Protein AF-A0A836AA41-F1 (afdb_monomer)

Sequence (126 aa):
MNHKRRNASRGKRNVQPDQKNSLDWTQHNYCESFQLNLEAVMDNVERTDALQLSVEEFVEQYETPYKPLVLPNGLSQEGQSAQKWTLECLRRKYRNQKFKRGEDKDGYSMKMKMGCYIEYTESTHK

pLDDT: mean 83.31, std 13.74, range [43.66, 97.75]

InterPro domains:
  IPR050910 JMJD6 family arginine demethylases/lysyl-hydroxylases [PTHR12480] (22-123)

Radius of gyration: 20.16 Å; Cα contacts (8 Å, |Δi|>4): 107; chains: 1; bounding box: 44×34×46 Å

Nearest PDB structures (foldseek):
  6mev-assembly7_G  TM=9.265E-01  e=1.245E-14  Homo sapiens

Solvent-accessible surface area (backbone atoms only — not comparable to full-atom values): 7870 Å² total; per-residue (Å²): 133,63,75,61,62,57,52,51,56,54,51,49,40,45,52,42,60,89,48,80,50,79,58,67,80,50,70,80,43,51,93,80,71,54,84,84,60,68,86,78,58,87,82,84,75,53,74,52,55,43,91,78,49,52,70,66,58,43,39,66,70,24,59,72,69,70,45,83,72,42,55,88,65,52,77,68,69,96,40,73,61,71,76,49,70,37,73,66,49,43,36,70,75,36,30,80,45,67,44,77,80,46,38,32,94,87,65,48,76,38,63,46,32,39,40,56,48,54,56,44,67,73,59,67,85,113

Foldseek 3Di:
DDPLVVLVVVLCCQQCVVQPDPCSVCVVVCLPVPDPDPVVDDDDAAEDALVPADPVNCCVPDVVVVHDYDHPHHPDDPDPCVVCPDLVNCCVPQQQPWDFDHAGPVRHTRIDGSVSVSVCVVPVSD

Mean predicted aligned error: 8.22 Å

Structure (mmCIF, N/CA/C/O backbone):
data_AF-A0A836AA41-F1
#
_entry.id   AF-A0A836AA41-F1
#
loop_
_atom_site.group_PDB
_atom_site.id
_atom_site.type_symbol
_atom_site.label_atom_id
_atom_site.label_alt_id
_atom_site.label_comp_id
_atom_site.label_asym_id
_atom_site.label_entity_id
_atom_site.label_seq_id
_atom_site.pdbx_PDB_ins_code
_atom_site.Cartn_x
_atom_site.Cartn_y
_atom_site.Cartn_z
_atom_site.occupancy
_atom_site.B_iso_or_equiv
_atom_site.auth_seq_id
_atom_site.auth_comp_id
_atom_site.auth_asym_id
_atom_site.auth_atom_id
_atom_site.pdbx_PDB_model_num
ATOM 1 N N . MET A 1 1 ? 23.841 2.316 -19.229 1.00 48.41 1 MET A N 1
ATOM 2 C CA . MET A 1 1 ? 22.783 1.784 -18.327 1.00 48.41 1 MET A CA 1
ATOM 3 C C . MET A 1 1 ? 23.186 1.993 -16.870 1.00 48.41 1 MET A C 1
ATOM 5 O O . MET A 1 1 ? 24.199 1.449 -16.451 1.00 48.41 1 MET A O 1
ATOM 9 N N . ASN A 1 2 ? 22.430 2.791 -16.108 1.00 59.19 2 ASN A N 1
ATOM 10 C CA . ASN A 1 2 ? 22.766 3.150 -14.722 1.00 59.19 2 ASN A CA 1
ATOM 11 C C . ASN A 1 2 ? 22.780 1.907 -13.795 1.00 59.19 2 ASN A C 1
ATOM 13 O O . ASN A 1 2 ? 21.919 1.031 -13.918 1.00 59.19 2 A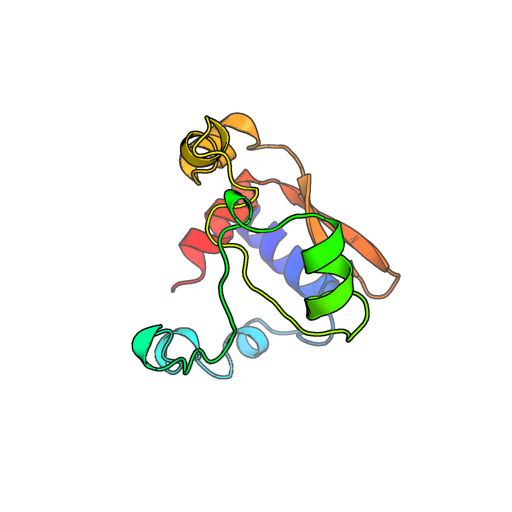SN A O 1
ATOM 17 N N . HIS A 1 3 ? 23.733 1.829 -12.857 1.00 57.22 3 HIS A N 1
ATOM 18 C CA . HIS A 1 3 ? 23.970 0.688 -11.948 1.00 57.22 3 HIS A CA 1
ATOM 19 C C . HIS A 1 3 ? 22.704 0.249 -11.181 1.00 57.22 3 HIS A C 1
ATOM 21 O O . HIS A 1 3 ? 22.533 -0.917 -10.822 1.00 57.22 3 HIS A O 1
ATOM 27 N N . LYS A 1 4 ? 21.774 1.178 -10.952 1.00 58.41 4 LYS A N 1
ATOM 28 C CA . LYS A 1 4 ? 20.534 0.942 -10.205 1.00 58.41 4 LYS A CA 1
ATOM 29 C C . LYS A 1 4 ? 19.480 0.154 -10.990 1.00 58.41 4 LYS A C 1
ATOM 31 O O . LYS A 1 4 ? 18.859 -0.736 -10.415 1.00 58.41 4 LYS A O 1
ATOM 36 N N . ARG A 1 5 ? 19.357 0.379 -12.308 1.00 60.16 5 ARG A N 1
ATOM 37 C CA . ARG A 1 5 ? 18.482 -0.426 -13.187 1.00 60.16 5 ARG A CA 1
ATOM 38 C C . ARG A 1 5 ? 18.936 -1.889 -13.230 1.00 60.16 5 ARG A C 1
ATOM 40 O O . ARG A 1 5 ? 18.110 -2.787 -13.134 1.00 60.16 5 ARG A O 1
ATOM 47 N N . ARG A 1 6 ? 20.255 -2.137 -13.251 1.00 61.47 6 ARG A N 1
ATOM 48 C CA . ARG A 1 6 ? 20.826 -3.501 -13.198 1.00 61.47 6 ARG A CA 1
ATOM 49 C C . ARG A 1 6 ? 20.481 -4.230 -11.892 1.00 61.47 6 ARG A C 1
ATOM 51 O O . ARG A 1 6 ? 20.209 -5.427 -11.925 1.00 61.47 6 ARG A O 1
ATOM 58 N N . ASN A 1 7 ? 20.450 -3.524 -10.758 1.00 62.62 7 ASN A N 1
ATOM 59 C CA . ASN A 1 7 ? 20.044 -4.103 -9.472 1.00 62.62 7 ASN A CA 1
ATOM 60 C C . ASN A 1 7 ? 18.552 -4.463 -9.436 1.00 62.62 7 ASN A C 1
ATOM 62 O O . ASN A 1 7 ? 18.201 -5.502 -8.883 1.00 62.62 7 ASN A O 1
ATOM 66 N N . ALA A 1 8 ? 17.686 -3.650 -10.048 1.00 64.44 8 ALA A N 1
ATOM 67 C CA . ALA A 1 8 ? 16.264 -3.969 -10.167 1.00 64.44 8 ALA A CA 1
ATOM 68 C C . ALA A 1 8 ? 16.036 -5.231 -11.018 1.00 64.44 8 ALA A C 1
ATOM 70 O O . ALA A 1 8 ? 15.350 -6.143 -10.566 1.00 64.44 8 ALA A O 1
ATOM 71 N N . SER A 1 9 ? 16.683 -5.340 -12.186 1.00 66.44 9 SER A N 1
ATOM 72 C CA . SER A 1 9 ? 16.588 -6.529 -13.049 1.00 66.44 9 SER A CA 1
ATOM 73 C C . SER A 1 9 ? 17.120 -7.802 -12.380 1.00 66.44 9 SER A C 1
ATOM 75 O O . SER A 1 9 ? 16.535 -8.870 -12.534 1.00 66.44 9 SER A O 1
ATOM 77 N N . ARG A 1 10 ? 18.213 -7.708 -11.606 1.00 64.12 10 ARG A N 1
ATOM 78 C CA . ARG A 1 10 ? 18.706 -8.831 -10.786 1.00 64.12 10 ARG A CA 1
ATOM 79 C C . ARG A 1 10 ? 17.714 -9.209 -9.686 1.00 64.12 10 ARG A C 1
ATOM 81 O O . ARG A 1 10 ? 17.496 -10.388 -9.462 1.00 64.12 10 ARG A O 1
ATOM 88 N N . GLY A 1 11 ? 17.094 -8.210 -9.056 1.00 64.12 11 GLY A N 1
ATOM 89 C CA . GLY A 1 11 ? 16.019 -8.402 -8.086 1.00 64.12 11 GLY A CA 1
ATOM 90 C C . GLY A 1 11 ? 14.872 -9.242 -8.649 1.00 64.12 11 GLY A C 1
ATOM 91 O O . GLY A 1 11 ? 14.501 -10.243 -8.053 1.00 64.12 11 GLY A O 1
ATOM 92 N N . LYS A 1 12 ? 14.372 -8.862 -9.830 1.00 72.38 12 LYS A N 1
ATOM 93 C CA . LYS A 1 12 ? 13.257 -9.535 -10.512 1.00 72.38 12 LYS A CA 1
ATOM 94 C C . LYS A 1 12 ? 13.520 -11.020 -10.771 1.00 72.38 12 LYS A C 1
ATOM 96 O O . LYS A 1 12 ? 12.701 -11.848 -10.403 1.00 72.38 12 LYS A O 1
ATOM 101 N N . ARG A 1 13 ? 14.685 -11.354 -11.336 1.00 68.88 13 ARG A N 1
ATOM 102 C CA . ARG A 1 13 ? 15.034 -12.741 -11.699 1.00 68.88 13 ARG A CA 1
ATOM 103 C C . ARG A 1 13 ? 15.181 -13.686 -10.513 1.00 68.88 13 ARG A C 1
ATOM 105 O O . ARG A 1 13 ? 15.033 -14.882 -10.688 1.00 68.88 13 ARG A O 1
ATOM 112 N N . ASN A 1 14 ? 15.522 -13.176 -9.339 1.00 66.94 14 ASN A N 1
ATOM 113 C CA . ASN A 1 14 ? 15.678 -14.035 -8.173 1.00 66.94 14 ASN A CA 1
ATOM 114 C C . ASN A 1 14 ? 14.340 -14.218 -7.430 1.00 66.94 14 ASN A C 1
ATOM 116 O O . ASN A 1 14 ? 14.119 -15.300 -6.906 1.00 66.94 14 ASN A O 1
ATOM 120 N N . VAL A 1 15 ? 13.451 -13.207 -7.426 1.00 71.38 15 VAL A N 1
ATOM 121 C CA . VAL A 1 15 ? 12.101 -13.323 -6.830 1.00 71.38 15 VAL A CA 1
ATOM 122 C C . VAL A 1 15 ? 11.184 -14.173 -7.703 1.00 71.38 15 VAL A C 1
ATOM 124 O O . VAL A 1 15 ? 10.463 -15.024 -7.202 1.00 71.38 15 VAL A O 1
ATOM 127 N N . GLN A 1 16 ? 11.210 -13.945 -9.018 1.00 69.25 16 GLN A N 1
ATOM 128 C CA . GLN A 1 16 ? 10.366 -14.658 -9.973 1.00 69.25 16 GLN A CA 1
ATOM 129 C C . GLN A 1 16 ? 11.235 -15.295 -11.067 1.00 69.25 16 GLN A C 1
ATOM 131 O O . GLN A 1 16 ? 11.324 -14.803 -12.190 1.00 69.25 16 GLN A O 1
ATOM 136 N N . PRO A 1 17 ? 11.938 -16.380 -10.720 1.00 65.81 17 PRO A N 1
ATOM 137 C CA . PRO A 1 17 ? 12.938 -17.024 -11.574 1.00 65.81 17 PRO A CA 1
ATOM 138 C C . PRO A 1 17 ? 12.366 -17.704 -12.816 1.00 65.81 17 PRO A C 1
ATOM 140 O O . PRO A 1 17 ? 13.109 -17.958 -13.767 1.00 65.81 17 PRO A O 1
ATOM 143 N N . ASP A 1 18 ? 11.062 -17.972 -12.824 1.00 69.88 18 ASP A N 1
ATOM 144 C CA . ASP A 1 18 ? 10.369 -18.533 -13.981 1.00 69.88 18 ASP A CA 1
ATOM 145 C C . ASP A 1 18 ? 10.071 -17.466 -15.049 1.00 69.88 18 ASP A C 1
ATOM 147 O O . ASP A 1 18 ? 9.908 -17.806 -16.218 1.00 69.88 18 ASP A O 1
ATOM 151 N N . GLN A 1 19 ? 10.112 -16.174 -14.689 1.00 68.50 19 GLN A N 1
ATOM 152 C CA . GLN A 1 19 ? 10.092 -15.056 -15.636 1.00 68.50 19 GLN A CA 1
ATOM 153 C C . GLN A 1 19 ? 11.523 -14.689 -16.041 1.00 68.50 19 GLN A C 1
ATOM 155 O O . GLN A 1 19 ? 12.234 -13.932 -15.367 1.00 68.50 19 GLN A O 1
ATOM 160 N N . LYS A 1 20 ? 11.967 -15.262 -17.159 1.00 65.94 20 LYS A N 1
ATOM 161 C CA . LYS A 1 20 ? 13.365 -15.201 -17.607 1.00 65.94 20 LYS A CA 1
ATOM 162 C C . LYS A 1 20 ? 13.655 -13.938 -18.413 1.00 65.94 20 LYS A C 1
ATOM 164 O O . LYS A 1 20 ? 14.774 -13.418 -18.339 1.00 65.94 20 LYS A O 1
ATOM 169 N N . ASN A 1 21 ? 12.655 -13.421 -19.129 1.00 71.25 21 ASN A N 1
ATOM 170 C CA . ASN A 1 21 ? 12.806 -12.303 -20.053 1.00 71.25 21 ASN A CA 1
ATOM 171 C C . ASN A 1 21 ? 12.049 -11.058 -19.585 1.00 71.25 21 ASN A C 1
ATOM 173 O O . ASN A 1 21 ? 11.044 -11.130 -18.888 1.00 71.25 21 ASN A O 1
ATOM 177 N N . SER A 1 22 ? 12.522 -9.878 -20.003 1.00 71.12 22 SER A N 1
ATOM 178 C CA . SER A 1 22 ? 11.825 -8.615 -19.707 1.00 71.12 22 SER A CA 1
ATOM 179 C C . SER A 1 22 ? 10.418 -8.575 -20.305 1.00 71.12 22 SER A C 1
ATOM 181 O O . SER A 1 22 ? 9.567 -7.880 -19.763 1.00 71.12 22 SER A O 1
ATOM 183 N N . LEU A 1 23 ? 10.193 -9.309 -21.399 1.00 76.19 23 LEU A N 1
ATOM 184 C CA . LEU A 1 23 ? 8.904 -9.394 -22.077 1.00 76.19 23 LEU A CA 1
ATOM 185 C C . LEU A 1 23 ? 7.859 -10.124 -21.224 1.00 76.19 23 LEU A C 1
ATOM 187 O O . LEU A 1 23 ? 6.705 -9.717 -21.222 1.00 76.19 23 LEU A O 1
ATOM 191 N N . ASP A 1 24 ? 8.268 -11.118 -20.429 1.00 81.94 24 ASP A N 1
ATOM 192 C CA . ASP A 1 24 ? 7.371 -11.877 -19.542 1.00 81.94 24 ASP A CA 1
ATOM 193 C C . ASP A 1 24 ? 6.706 -10.962 -18.496 1.00 81.94 24 ASP A C 1
ATOM 195 O O . ASP A 1 24 ? 5.590 -11.212 -18.053 1.00 81.94 24 ASP A O 1
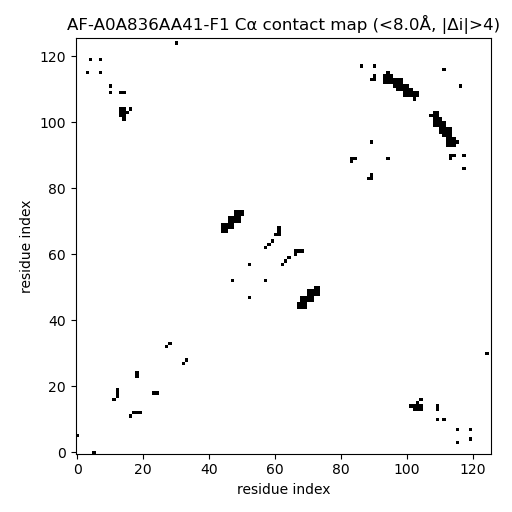ATOM 199 N N . TRP A 1 25 ? 7.378 -9.865 -18.121 1.00 81.12 25 TRP A N 1
ATOM 200 C CA . TRP A 1 25 ? 6.862 -8.875 -17.169 1.00 81.12 25 TRP A CA 1
ATOM 201 C C . TRP A 1 25 ? 5.843 -7.909 -17.780 1.00 81.12 25 TRP A C 1
ATOM 203 O O . TRP A 1 25 ? 5.087 -7.285 -17.040 1.00 81.12 25 TRP A O 1
ATOM 213 N N . THR A 1 26 ? 5.838 -7.748 -19.104 1.00 85.25 26 THR A N 1
ATOM 214 C CA . THR A 1 26 ? 4.981 -6.787 -19.822 1.00 85.25 26 THR A CA 1
ATOM 215 C C . THR A 1 26 ? 4.047 -7.462 -20.825 1.00 85.25 26 THR A C 1
ATOM 217 O O . THR A 1 26 ? 3.321 -6.773 -21.533 1.00 85.25 26 THR A O 1
ATOM 220 N N . GLN A 1 27 ? 4.041 -8.797 -20.881 1.00 88.38 27 GLN A N 1
ATOM 221 C CA . GLN A 1 27 ? 3.351 -9.609 -21.887 1.00 88.38 27 GLN A CA 1
ATOM 222 C C . GLN A 1 27 ? 1.870 -9.248 -22.049 1.00 88.38 27 GLN A C 1
ATOM 224 O O . GLN A 1 27 ? 1.368 -9.189 -23.166 1.00 88.38 27 GLN A O 1
ATOM 229 N N . HIS A 1 28 ? 1.176 -8.998 -20.941 1.00 88.31 28 HIS A N 1
ATOM 230 C CA . HIS A 1 28 ? -0.260 -8.709 -20.942 1.00 88.31 28 HIS A CA 1
ATOM 231 C C . HIS A 1 28 ? -0.600 -7.223 -21.116 1.00 88.31 28 HIS A C 1
ATOM 233 O O . HIS A 1 28 ? -1.772 -6.861 -21.187 1.00 88.31 28 HIS A O 1
ATOM 239 N N . ASN A 1 29 ? 0.417 -6.358 -21.167 1.00 89.56 29 ASN A N 1
ATOM 240 C CA . ASN A 1 29 ? 0.274 -4.913 -21.319 1.00 89.56 29 ASN A CA 1
ATOM 241 C C . ASN A 1 29 ? -0.714 -4.255 -20.329 1.00 89.56 29 ASN A C 1
ATOM 243 O O . ASN A 1 29 ? -1.366 -3.268 -20.658 1.00 89.56 29 ASN A O 1
ATOM 247 N N . TYR A 1 30 ? -0.814 -4.779 -19.100 1.00 92.00 30 TYR A N 1
ATOM 248 C CA . TYR A 1 30 ? -1.742 -4.263 -18.082 1.00 92.00 30 TYR A CA 1
ATOM 249 C C . TYR A 1 30 ? -1.493 -2.801 -17.696 1.00 92.00 30 TYR A C 1
ATOM 251 O O . TYR A 1 30 ? -2.392 -2.167 -17.161 1.00 92.00 30 TYR A O 1
ATOM 259 N N . CYS A 1 31 ? -0.311 -2.249 -17.994 1.00 88.50 31 CYS A N 1
ATOM 260 C CA . CYS A 1 31 ? -0.036 -0.822 -17.813 1.00 88.50 31 CYS A CA 1
ATOM 261 C C . CYS A 1 31 ? -0.987 0.069 -18.631 1.00 88.50 31 CYS A C 1
ATOM 263 O O . CYS A 1 31 ? -1.302 1.169 -18.194 1.00 88.50 31 CYS A O 1
ATOM 265 N N . GLU A 1 32 ? -1.435 -0.413 -19.791 1.00 90.56 32 GLU A N 1
ATOM 266 C CA . GLU A 1 32 ? -2.339 0.305 -20.698 1.00 90.56 32 GLU A CA 1
ATOM 267 C C . GLU A 1 32 ? -3.748 -0.308 -20.694 1.00 90.56 32 GLU A C 1
ATOM 269 O O . GLU A 1 32 ? -4.742 0.394 -20.853 1.00 90.56 32 GLU A O 1
ATOM 274 N N . SER A 1 33 ? -3.849 -1.635 -20.541 1.00 92.88 33 SER A N 1
ATOM 275 C CA . SER A 1 33 ? -5.104 -2.367 -20.748 1.00 92.88 33 SER A CA 1
ATOM 276 C C . SER A 1 33 ? -5.945 -2.566 -19.487 1.00 92.88 33 SER A C 1
ATOM 278 O O . SER A 1 33 ? -7.150 -2.789 -19.602 1.00 92.88 33 SER A O 1
ATOM 280 N N . PHE A 1 34 ? -5.345 -2.511 -18.292 1.00 93.56 34 PHE A N 1
ATOM 281 C CA . PHE A 1 34 ? -6.054 -2.786 -17.044 1.00 93.56 34 PHE A CA 1
ATOM 282 C C . PHE A 1 34 ? -6.525 -1.491 -16.379 1.00 93.56 34 PHE A C 1
ATOM 284 O O . PHE A 1 34 ? -5.725 -0.625 -16.027 1.00 93.56 34 PHE A O 1
ATOM 291 N N . GLN A 1 35 ? -7.834 -1.371 -16.172 1.00 91.69 35 GLN A N 1
ATOM 292 C CA . GLN A 1 35 ? -8.426 -0.206 -15.524 1.00 91.69 35 GLN A CA 1
ATOM 293 C C . GLN A 1 35 ? -8.292 -0.326 -14.001 1.00 91.69 35 GLN A C 1
ATOM 295 O O . GLN A 1 35 ? -8.724 -1.304 -13.400 1.00 91.69 35 GLN A O 1
ATOM 300 N N . LEU A 1 36 ? -7.684 0.684 -13.376 1.00 92.19 36 LEU A N 1
ATOM 301 C CA . LEU A 1 36 ? -7.504 0.784 -11.920 1.00 92.19 36 LEU A CA 1
ATOM 302 C C . LEU A 1 36 ? -8.528 1.734 -11.274 1.00 92.19 36 LEU A C 1
ATOM 304 O O . LEU A 1 36 ? -8.271 2.309 -10.216 1.00 92.19 3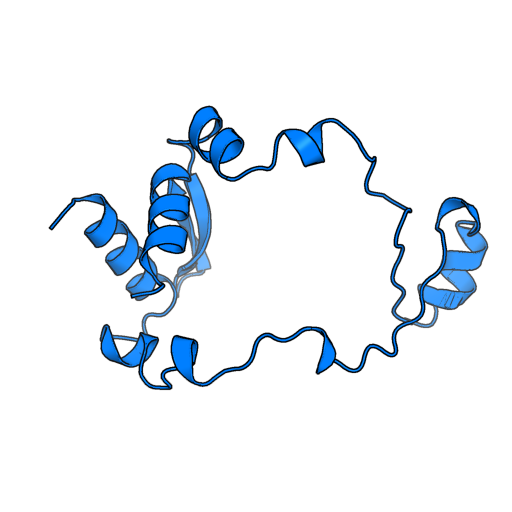6 LEU A O 1
ATOM 308 N N . ASN A 1 37 ? -9.669 1.958 -11.928 1.00 92.75 37 ASN A N 1
ATOM 309 C CA . ASN A 1 37 ? -10.707 2.852 -11.433 1.00 92.75 37 ASN A CA 1
ATOM 310 C C . ASN A 1 37 ? -11.388 2.260 -10.193 1.00 92.75 37 ASN A C 1
ATOM 312 O O . ASN A 1 37 ? -12.032 1.216 -10.247 1.00 92.75 37 ASN A O 1
ATOM 316 N N . LEU A 1 38 ? -11.286 2.974 -9.073 1.00 91.38 38 LEU A N 1
ATOM 317 C CA . LEU A 1 38 ? -11.882 2.553 -7.802 1.00 91.38 38 LEU A CA 1
ATOM 318 C C . LEU A 1 38 ? -13.411 2.449 -7.875 1.00 91.38 38 LEU A C 1
ATOM 320 O O . LEU A 1 38 ? -13.994 1.621 -7.190 1.00 91.38 38 LEU A O 1
ATOM 324 N N . GLU A 1 39 ? -14.053 3.236 -8.739 1.00 93.06 39 GLU A N 1
ATOM 325 C CA . GLU A 1 39 ? -15.510 3.227 -8.929 1.00 93.06 39 GLU A CA 1
ATOM 326 C C . GLU A 1 39 ? -16.047 1.901 -9.484 1.00 93.06 39 GLU A C 1
ATOM 328 O O . GLU A 1 39 ? -17.203 1.564 -9.250 1.00 93.06 39 GLU A O 1
ATOM 333 N N . ALA A 1 40 ? -15.222 1.132 -10.204 1.00 92.75 40 ALA A N 1
ATOM 334 C CA . ALA A 1 40 ? -15.619 -0.189 -10.690 1.00 92.75 40 ALA A CA 1
ATOM 335 C C . ALA A 1 40 ? -15.567 -1.269 -9.596 1.00 92.75 40 ALA A C 1
ATOM 337 O O . ALA A 1 40 ? -16.030 -2.390 -9.817 1.00 92.75 40 ALA A O 1
ATOM 338 N N . VAL A 1 41 ? -15.000 -0.965 -8.423 1.00 94.88 41 VAL A N 1
ATOM 339 C CA . VAL A 1 41 ? -14.905 -1.910 -7.311 1.00 94.88 41 VAL A CA 1
ATOM 340 C C . VAL A 1 41 ? -16.209 -1.887 -6.521 1.00 94.88 41 VAL A C 1
ATOM 342 O O . VAL A 1 41 ? -16.547 -0.899 -5.873 1.00 94.88 41 VAL A O 1
ATOM 345 N N . MET A 1 42 ? -16.933 -3.006 -6.542 1.00 94.56 42 MET A N 1
ATOM 346 C CA . MET A 1 42 ? -18.101 -3.203 -5.685 1.00 94.56 42 MET A CA 1
ATOM 347 C C . MET A 1 42 ? -17.648 -3.538 -4.266 1.00 94.56 42 MET A C 1
ATOM 349 O O . MET A 1 42 ? -17.344 -4.689 -3.954 1.00 94.56 42 MET A O 1
ATOM 353 N N . ASP A 1 43 ? -17.598 -2.523 -3.412 1.00 94.75 43 ASP A N 1
ATOM 354 C CA . ASP A 1 43 ? -17.337 -2.702 -1.991 1.00 94.75 43 ASP A CA 1
ATOM 355 C C . ASP A 1 43 ? -18.628 -3.075 -1.249 1.00 94.75 43 ASP A C 1
ATOM 357 O O . ASP A 1 43 ? -19.619 -2.346 -1.289 1.00 94.75 43 ASP A O 1
ATOM 361 N N . ASN A 1 44 ? -18.619 -4.230 -0.587 1.00 95.50 44 ASN A N 1
ATOM 362 C CA . ASN A 1 44 ? -19.741 -4.762 0.183 1.00 95.50 44 ASN A CA 1
ATOM 363 C C . ASN A 1 44 ? -19.356 -5.114 1.630 1.00 95.50 44 ASN A C 1
ATOM 365 O O . ASN A 1 44 ? -20.097 -5.834 2.302 1.00 95.50 44 ASN A O 1
ATOM 369 N N . VAL A 1 45 ? -18.193 -4.651 2.099 1.00 96.19 45 VAL A N 1
ATOM 370 C CA . VAL A 1 45 ? -17.676 -4.985 3.430 1.00 96.19 45 VAL A CA 1
ATOM 371 C C . VAL A 1 45 ? -18.175 -3.969 4.454 1.00 96.19 45 VAL A C 1
ATOM 373 O O . VAL A 1 45 ? -18.194 -2.758 4.216 1.00 96.19 45 VAL A O 1
ATOM 376 N N . GLU A 1 46 ? -18.566 -4.471 5.621 1.00 94.88 46 GLU A N 1
ATOM 377 C CA . GLU A 1 46 ? -19.037 -3.651 6.732 1.00 94.88 46 GLU A CA 1
ATOM 378 C C . GLU A 1 46 ? -17.937 -2.724 7.273 1.00 94.88 46 GLU A C 1
ATOM 380 O O . GLU A 1 46 ? -16.744 -3.051 7.243 1.00 94.88 46 GLU A O 1
ATOM 385 N N . ARG A 1 47 ? -18.349 -1.550 7.766 1.00 94.62 47 ARG A N 1
ATOM 386 C CA . ARG A 1 47 ? -17.480 -0.526 8.354 1.00 94.62 47 ARG A CA 1
ATOM 387 C C . ARG A 1 47 ? -18.082 0.004 9.642 1.00 94.62 47 ARG A C 1
ATOM 389 O O . ARG A 1 47 ? -19.185 0.541 9.611 1.00 94.62 47 ARG A O 1
ATOM 396 N N . THR A 1 48 ? -17.307 -0.051 10.717 1.00 90.94 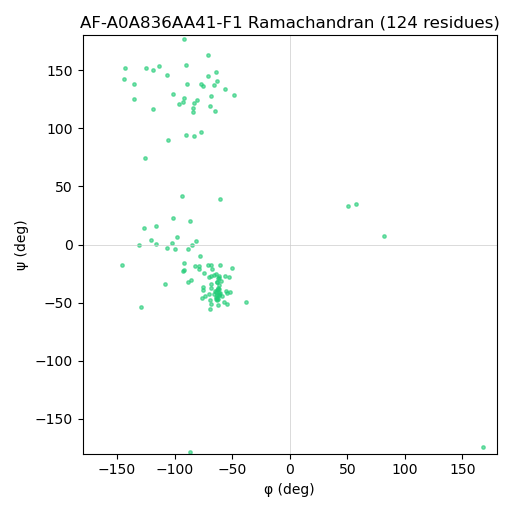48 THR A N 1
ATOM 397 C CA . THR A 1 48 ? -17.723 0.433 12.040 1.00 90.94 48 THR A CA 1
ATOM 398 C C . THR A 1 48 ? -16.593 1.237 12.663 1.00 90.94 48 THR A C 1
ATOM 400 O O . THR A 1 48 ? -15.423 0.869 12.539 1.00 90.94 48 THR A O 1
ATOM 403 N N . ASP A 1 49 ? -16.915 2.362 13.303 1.00 88.38 49 ASP A N 1
ATOM 404 C CA . ASP A 1 49 ? -15.911 3.153 14.012 1.00 88.38 49 ASP A CA 1
ATOM 405 C C . ASP A 1 49 ? -15.415 2.379 15.240 1.00 88.38 49 ASP A C 1
ATOM 407 O O . ASP A 1 49 ? -16.212 1.941 16.069 1.00 88.38 49 ASP A O 1
ATOM 411 N N . ALA A 1 50 ? -14.098 2.226 15.382 1.00 87.69 50 ALA A N 1
ATOM 412 C CA . ALA A 1 50 ? -13.540 1.512 16.526 1.00 87.69 50 ALA A CA 1
ATOM 413 C C . ALA A 1 50 ? -13.762 2.255 17.851 1.00 87.69 50 ALA A C 1
ATOM 415 O O . ALA A 1 50 ? -13.726 1.628 18.900 1.00 87.69 50 ALA A O 1
ATOM 416 N N . LEU A 1 51 ? -14.016 3.571 17.828 1.00 86.81 51 LEU A N 1
ATOM 417 C CA . LEU A 1 51 ? -14.368 4.326 19.038 1.00 86.81 51 LEU A CA 1
ATOM 418 C C . LEU A 1 51 ? -15.769 3.984 19.564 1.00 86.81 51 LEU A C 1
ATOM 420 O O . LEU A 1 51 ? -16.080 4.293 20.712 1.00 86.81 51 LEU A O 1
ATOM 424 N N . GLN A 1 52 ? -16.612 3.381 18.725 1.00 88.06 52 GLN A N 1
ATOM 425 C CA . GLN A 1 52 ? -17.978 2.976 19.059 1.00 88.06 52 GLN A CA 1
ATOM 426 C C . GLN A 1 52 ? -18.099 1.474 19.328 1.00 88.06 52 GLN A C 1
ATOM 428 O O . GLN A 1 52 ? -19.203 1.001 19.573 1.00 88.06 52 GLN A O 1
ATOM 433 N N . LEU A 1 53 ? -16.990 0.733 19.265 1.00 90.56 53 LEU A N 1
ATOM 434 C CA . LEU A 1 53 ? -16.973 -0.717 19.385 1.00 90.56 53 LEU A CA 1
ATOM 435 C C . LEU A 1 53 ? -16.129 -1.122 20.593 1.00 90.56 53 LEU A C 1
ATOM 437 O O . LEU A 1 53 ? -14.923 -0.867 20.630 1.00 90.56 53 LEU A O 1
ATOM 441 N N . SER A 1 54 ? -16.754 -1.755 21.584 1.00 93.50 54 SER A N 1
ATOM 442 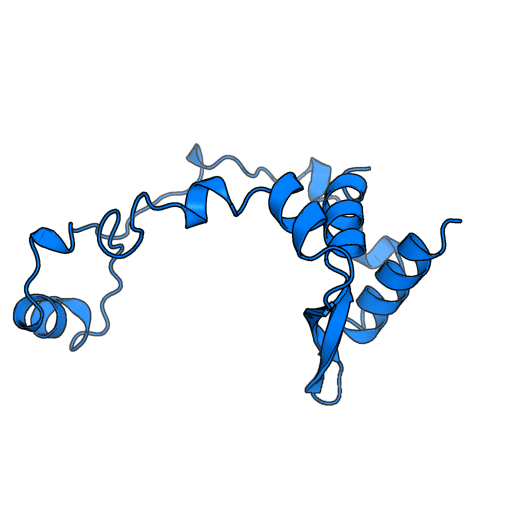C CA . SER A 1 54 ? -16.010 -2.376 22.681 1.00 93.50 54 SER A CA 1
ATOM 443 C C . SER A 1 54 ? -15.260 -3.624 22.205 1.00 93.50 54 SER A C 1
ATOM 445 O O . SER A 1 54 ? -15.541 -4.193 21.147 1.00 93.50 54 SER A O 1
ATOM 447 N N . VAL A 1 55 ? -14.284 -4.064 22.999 1.00 94.62 55 VAL A N 1
ATOM 448 C CA . VAL A 1 55 ? -13.517 -5.279 22.694 1.00 94.62 55 VAL A CA 1
ATOM 449 C C . VAL A 1 55 ? -14.435 -6.500 22.718 1.00 94.62 55 VAL A C 1
ATOM 451 O O . VAL A 1 55 ? -14.345 -7.348 21.838 1.00 94.62 55 VAL A O 1
ATOM 454 N N . GLU A 1 56 ? -15.348 -6.567 23.682 1.00 97.38 56 GLU A N 1
ATOM 455 C CA . GLU A 1 56 ? -16.307 -7.658 23.834 1.00 97.38 56 GLU A CA 1
ATOM 456 C C . GLU A 1 56 ? -17.256 -7.737 22.629 1.00 97.38 56 GLU A C 1
ATOM 458 O O . GLU A 1 56 ? -17.392 -8.801 22.025 1.00 97.38 56 GLU A O 1
ATOM 463 N N . GLU A 1 57 ? -17.830 -6.604 22.205 1.00 95.75 57 GLU A N 1
ATOM 464 C CA . GLU A 1 57 ? -18.675 -6.544 21.004 1.00 95.75 57 GLU A CA 1
ATOM 465 C C . GLU A 1 57 ? -17.898 -6.934 19.742 1.00 95.75 57 GLU A C 1
ATOM 467 O O . GLU A 1 57 ? -18.433 -7.632 18.878 1.00 95.75 57 GLU A O 1
ATOM 472 N N . PHE A 1 58 ? -16.629 -6.524 19.633 1.00 95.81 58 PHE A N 1
ATOM 473 C CA . PHE A 1 58 ? -15.777 -6.921 18.515 1.00 95.81 58 PHE A CA 1
ATOM 474 C C . PHE A 1 58 ? -15.565 -8.442 18.469 1.00 95.81 58 PHE A C 1
ATOM 476 O O . PHE A 1 58 ? -15.709 -9.064 17.408 1.00 95.81 58 PHE A O 1
ATOM 483 N N . VAL A 1 59 ? -15.251 -9.047 19.618 1.00 97.19 59 VAL A N 1
ATOM 484 C CA . VAL A 1 59 ? -15.003 -10.488 19.732 1.00 97.19 59 VAL A CA 1
ATOM 485 C C . VAL A 1 59 ? -16.257 -11.284 19.384 1.00 97.19 59 VAL A C 1
ATOM 487 O O . VAL A 1 59 ? -16.178 -12.248 18.621 1.00 97.19 59 VAL A O 1
ATOM 490 N N . GLU A 1 60 ? -17.414 -10.892 19.915 1.00 97.62 60 GLU A N 1
ATOM 491 C CA . GLU A 1 60 ? -18.673 -11.609 19.700 1.00 97.62 60 GLU A CA 1
ATOM 492 C C . GLU A 1 60 ? -19.188 -11.479 18.261 1.00 97.62 60 GLU A C 1
ATOM 494 O O . GLU A 1 60 ? -19.640 -12.466 17.677 1.00 97.62 60 GLU A O 1
ATOM 499 N N . GLN A 1 61 ? -19.115 -10.282 17.669 1.00 96.25 61 GLN A N 1
ATOM 500 C CA . GLN A 1 61 ? -19.750 -10.002 16.376 1.00 96.25 61 GLN A CA 1
ATOM 501 C C . GLN A 1 61 ? -18.838 -10.226 15.164 1.00 96.25 61 GLN A C 1
ATOM 503 O O . GLN A 1 61 ? -19.351 -10.430 14.058 1.00 96.25 61 GLN A O 1
ATOM 508 N N . TYR A 1 62 ? -17.510 -10.203 15.341 1.00 96.56 62 TYR A N 1
ATOM 509 C CA . TYR A 1 62 ? -16.558 -10.265 14.225 1.00 96.56 62 TYR A CA 1
ATOM 510 C C . TYR A 1 62 ? -15.478 -11.335 14.394 1.00 96.56 62 TYR A C 1
ATOM 512 O O . TYR A 1 62 ? -15.341 -12.183 13.513 1.00 96.56 62 TYR A O 1
ATOM 520 N N . GLU A 1 63 ? -14.742 -11.354 15.511 1.00 97.06 63 GLU A N 1
ATOM 521 C CA . GLU A 1 63 ? -13.610 -12.283 15.683 1.00 97.06 63 GLU A CA 1
ATOM 522 C C . GLU A 1 63 ? -14.059 -13.747 15.815 1.00 97.06 63 GLU A C 1
ATOM 524 O O . GLU A 1 63 ? -13.652 -14.592 15.018 1.00 97.06 63 GLU A O 1
ATOM 529 N N . THR A 1 64 ? -14.945 -14.042 16.770 1.00 97.75 64 THR A N 1
ATOM 530 C CA . THR A 1 64 ? -15.492 -15.389 17.017 1.00 97.75 64 THR A CA 1
ATOM 531 C C . THR A 1 64 ? -16.212 -15.977 15.797 1.00 97.75 64 THR A C 1
ATOM 533 O O . THR A 1 64 ? -15.980 -17.147 15.482 1.00 97.75 64 THR A O 1
ATOM 536 N N . PRO A 1 65 ? -17.063 -15.221 15.072 1.00 97.56 65 PRO A N 1
ATOM 537 C CA . PRO A 1 65 ? -17.704 -15.727 13.862 1.00 97.56 65 PRO A CA 1
ATOM 538 C C . PRO A 1 65 ? -16.820 -15.658 12.606 1.00 97.56 65 PRO A C 1
ATOM 540 O O . PRO A 1 65 ? -17.301 -16.008 11.529 1.00 97.56 65 PRO A O 1
ATOM 543 N N . TYR A 1 66 ? -15.556 -15.222 12.702 1.00 97.31 66 TYR A N 1
ATOM 544 C CA . TYR A 1 66 ? -14.636 -15.060 11.565 1.00 97.31 66 TYR A CA 1
ATOM 545 C C . TYR A 1 66 ? -15.162 -14.117 10.467 1.00 97.31 66 TYR A C 1
ATOM 547 O O . TYR A 1 66 ? -14.930 -14.325 9.272 1.00 97.31 66 TYR A O 1
ATOM 555 N N . LYS A 1 67 ? -15.885 -13.067 10.862 1.00 96.94 67 LYS A N 1
ATOM 556 C CA . LYS A 1 67 ? -16.490 -12.098 9.947 1.00 96.94 67 LYS A CA 1
ATOM 557 C C . LYS A 1 67 ? -15.538 -10.913 9.710 1.00 96.94 67 LYS A C 1
ATOM 559 O O . LYS A 1 67 ? -15.122 -10.269 10.672 1.00 96.94 67 LYS A O 1
ATOM 564 N N . PRO A 1 68 ? -15.205 -10.577 8.449 1.00 96.19 68 PRO A N 1
ATOM 565 C CA . PRO A 1 68 ? -14.343 -9.439 8.147 1.00 96.19 68 PRO A CA 1
ATOM 566 C C . PRO A 1 68 ? -15.049 -8.099 8.413 1.00 96.19 68 PRO A C 1
ATOM 568 O O . PRO A 1 68 ? -16.242 -7.951 8.153 1.00 96.19 68 PRO A O 1
ATOM 571 N N . LEU A 1 69 ? -14.278 -7.114 8.875 1.00 94.50 69 LEU A N 1
ATOM 572 C CA . LEU A 1 69 ? -14.720 -5.752 9.187 1.00 94.50 69 LEU A CA 1
ATOM 573 C C . LEU A 1 69 ? -13.615 -4.754 8.825 1.00 94.50 69 LEU A C 1
ATOM 575 O O . LEU A 1 69 ? -12.433 -5.026 9.044 1.00 94.50 69 LEU A O 1
ATOM 579 N N . VAL A 1 70 ? -13.991 -3.580 8.315 1.00 93.44 70 VAL A N 1
ATOM 580 C CA . VAL A 1 70 ? -13.075 -2.446 8.133 1.00 93.44 70 VAL A CA 1
ATOM 581 C C . VAL A 1 70 ? -13.284 -1.425 9.255 1.00 93.44 70 VAL A C 1
ATOM 583 O O . VAL A 1 70 ? -14.402 -0.981 9.498 1.00 93.44 70 VAL A O 1
ATOM 586 N N . LEU A 1 71 ? -12.196 -1.007 9.907 1.00 91.50 71 LEU A N 1
ATOM 587 C CA . LEU A 1 71 ? -12.199 0.014 10.962 1.00 91.50 71 LEU A CA 1
ATOM 588 C C . LEU A 1 71 ? -11.615 1.335 10.416 1.00 91.50 71 LEU A C 1
ATOM 590 O O . LEU A 1 71 ? -10.398 1.526 10.485 1.00 91.50 71 LEU A O 1
ATOM 594 N N . PRO A 1 72 ? -12.431 2.247 9.848 1.00 81.81 72 PRO A N 1
ATOM 595 C CA . PRO A 1 72 ? -11.945 3.414 9.103 1.00 81.81 72 PRO A CA 1
ATOM 596 C C . PRO A 1 72 ? -11.128 4.405 9.948 1.00 81.81 72 PRO A C 1
ATOM 598 O O . PRO A 1 72 ? -10.176 4.987 9.436 1.00 81.81 72 PRO A O 1
ATOM 601 N N . ASN A 1 73 ? -11.446 4.548 11.239 1.00 72.56 73 ASN A N 1
ATOM 602 C CA . ASN A 1 73 ? -10.829 5.538 12.136 1.00 72.56 73 ASN A CA 1
ATOM 603 C C . ASN A 1 73 ? -10.029 4.905 13.291 1.00 72.56 73 ASN A C 1
ATOM 605 O O . ASN A 1 73 ? -9.494 5.606 14.145 1.00 72.56 73 ASN A O 1
ATOM 609 N N . GLY A 1 74 ? -9.967 3.572 13.355 1.00 57.47 74 GLY A N 1
ATOM 610 C CA . GLY A 1 74 ? -9.719 2.883 14.622 1.00 57.47 74 GLY A CA 1
ATOM 611 C C . GLY A 1 74 ? -8.271 2.770 15.090 1.00 57.47 74 GLY A C 1
ATOM 612 O O . GLY A 1 74 ? -8.034 2.497 16.261 1.00 57.47 74 GLY A O 1
ATOM 613 N N . LEU A 1 75 ? -7.291 2.941 14.199 1.00 55.78 75 LEU A N 1
ATOM 614 C CA . LEU A 1 75 ? -5.876 2.655 14.508 1.00 55.78 75 LEU A CA 1
ATOM 615 C C . LEU A 1 75 ? -4.879 3.588 13.814 1.00 55.78 75 LEU A C 1
ATOM 617 O O . LEU A 1 75 ? -3.717 3.686 14.216 1.00 55.78 75 LEU A O 1
ATOM 621 N N . SER A 1 76 ? -5.307 4.287 12.767 1.00 56.62 76 SER A N 1
ATOM 622 C CA . SER A 1 76 ? -4.511 5.341 12.163 1.00 56.62 76 SER A CA 1
ATOM 623 C C . SER A 1 76 ? -4.729 6.604 12.976 1.00 56.62 76 SER A C 1
ATOM 625 O O . SER A 1 76 ? -5.652 7.363 12.711 1.00 56.62 76 SER A O 1
ATOM 627 N N . GLN A 1 77 ? -3.857 6.856 13.957 1.00 53.47 77 GLN A N 1
ATOM 628 C CA . GLN A 1 77 ? -3.661 8.238 14.377 1.00 53.47 77 GLN A CA 1
ATOM 629 C C . GLN A 1 77 ? -3.452 9.051 13.095 1.00 53.47 77 GLN A C 1
ATOM 631 O O . GLN A 1 77 ? -2.566 8.715 12.300 1.00 53.47 77 GLN A O 1
ATOM 636 N N . GLU A 1 78 ? -4.201 10.138 12.925 1.00 52.84 78 GLU A N 1
ATOM 637 C CA . GLU A 1 78 ? -3.883 11.271 12.043 1.00 52.84 78 GLU A CA 1
ATOM 638 C C . GLU A 1 78 ? -2.553 11.943 12.471 1.00 52.84 78 GLU A C 1
ATOM 640 O O . GLU A 1 78 ? -2.397 13.157 12.539 1.00 52.84 78 GLU A O 1
ATOM 645 N N . GLY A 1 79 ? -1.573 11.137 12.868 1.00 61.78 79 GLY A N 1
ATOM 646 C CA . GLY A 1 79 ? -0.331 11.528 13.476 1.00 61.78 79 GLY A CA 1
ATOM 647 C C . GLY A 1 79 ? 0.761 11.740 12.442 1.00 61.78 79 GLY A C 1
ATOM 648 O O . GLY A 1 79 ? 0.639 11.473 11.244 1.00 61.78 79 GLY A O 1
ATOM 649 N N . GLN A 1 80 ? 1.906 12.164 12.967 1.00 57.25 80 GLN A N 1
ATOM 650 C CA . GLN A 1 80 ? 3.125 12.513 12.236 1.00 57.25 80 GLN A CA 1
ATOM 651 C C . GLN A 1 80 ? 3.598 11.452 11.221 1.00 57.25 80 GLN A C 1
ATOM 653 O O . GLN A 1 80 ? 4.391 11.773 10.337 1.00 57.25 80 GLN A O 1
ATOM 658 N N . SER A 1 81 ? 3.162 10.194 11.345 1.00 65.88 81 SER A N 1
ATOM 659 C CA . SER A 1 81 ? 3.475 9.107 10.412 1.00 65.88 81 SER A CA 1
ATOM 660 C C . SER A 1 81 ? 2.905 9.355 9.017 1.00 65.88 81 SER A C 1
ATOM 662 O O . SER A 1 81 ? 3.659 9.233 8.055 1.00 65.88 81 SER A O 1
ATOM 664 N N . ALA A 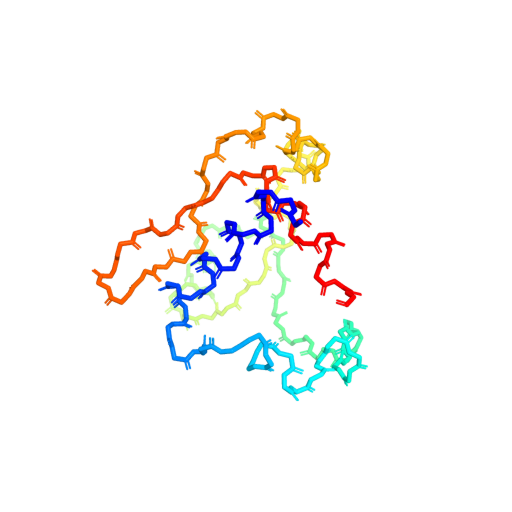1 82 ? 1.646 9.796 8.895 1.00 68.38 82 ALA A N 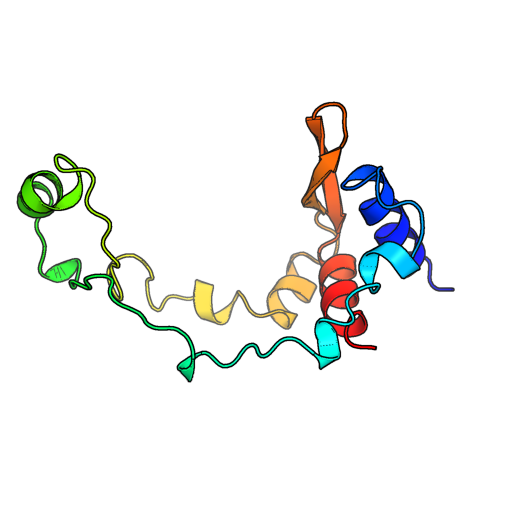1
ATOM 665 C CA . ALA A 1 82 ? 1.035 10.090 7.594 1.00 68.38 82 ALA A CA 1
ATOM 666 C C . ALA A 1 82 ? 1.811 11.192 6.848 1.00 68.38 82 ALA A C 1
ATOM 668 O O . ALA A 1 82 ? 2.137 11.050 5.673 1.00 68.38 82 ALA A O 1
ATOM 669 N N . GLN A 1 83 ? 2.234 12.238 7.567 1.00 75.62 83 GLN A N 1
ATOM 670 C CA . GLN A 1 83 ? 3.042 13.331 7.006 1.00 75.62 83 GLN A CA 1
ATOM 671 C C . GLN A 1 83 ? 4.485 12.911 6.661 1.00 75.62 83 GLN A C 1
ATOM 673 O O . GLN A 1 83 ? 5.117 13.485 5.773 1.00 75.62 83 GLN A O 1
ATOM 678 N N . LYS A 1 84 ? 5.043 11.913 7.362 1.00 85.19 84 LYS A N 1
ATOM 679 C CA . LYS A 1 84 ? 6.426 11.436 7.163 1.00 85.19 84 LYS A CA 1
ATOM 680 C C . LYS A 1 84 ? 6.531 10.282 6.165 1.00 85.19 84 LYS A C 1
ATOM 682 O O . LYS A 1 84 ? 7.639 9.994 5.710 1.00 85.19 84 LYS A O 1
ATOM 687 N N . TRP A 1 85 ? 5.433 9.611 5.830 1.00 89.75 85 TRP A N 1
ATOM 688 C CA . TRP A 1 85 ? 5.402 8.467 4.912 1.00 89.75 85 TRP A CA 1
ATOM 689 C C . TRP A 1 85 ? 5.093 8.890 3.470 1.00 89.75 85 TRP A C 1
ATOM 691 O O . TRP A 1 85 ? 4.371 8.217 2.744 1.00 89.75 85 TRP A O 1
ATOM 701 N N . THR A 1 86 ? 5.694 9.993 3.024 1.00 90.25 86 THR A N 1
ATOM 702 C CA . THR A 1 86 ? 5.716 10.385 1.609 1.00 90.25 86 THR A CA 1
ATOM 703 C C . THR A 1 86 ? 6.940 9.792 0.905 1.00 90.25 86 THR A C 1
ATOM 705 O O . THR A 1 86 ? 7.972 9.543 1.541 1.00 90.25 86 THR A O 1
ATOM 708 N N . LEU A 1 87 ? 6.872 9.590 -0.419 1.00 90.75 87 LEU A N 1
ATOM 709 C CA . LEU A 1 87 ? 8.008 9.077 -1.202 1.00 90.75 87 LEU A CA 1
ATOM 710 C C . LEU A 1 87 ? 9.267 9.935 -1.011 1.00 90.75 87 LEU A C 1
ATOM 712 O O . LEU A 1 87 ? 10.359 9.397 -0.838 1.00 90.75 87 LEU A O 1
ATOM 716 N N . GLU A 1 88 ? 9.123 11.259 -0.962 1.00 91.44 88 GLU A N 1
ATOM 717 C CA . GLU A 1 88 ? 10.233 12.184 -0.721 1.00 91.44 88 GLU A CA 1
ATOM 718 C C . GLU A 1 88 ? 10.873 11.968 0.661 1.00 91.44 88 GLU A C 1
ATOM 720 O O . GLU A 1 88 ? 12.088 11.758 0.769 1.00 91.44 88 GLU A O 1
ATOM 725 N N . CYS A 1 89 ? 10.058 11.953 1.722 1.00 94.00 89 CYS A N 1
ATOM 726 C CA . CYS A 1 89 ? 10.527 11.761 3.092 1.00 94.00 89 CYS A CA 1
ATOM 727 C C . CYS A 1 89 ? 11.203 10.396 3.273 1.00 94.00 89 CYS A C 1
ATOM 729 O O . CYS A 1 89 ? 12.288 10.313 3.862 1.00 94.00 89 CYS A O 1
ATOM 731 N N . LEU A 1 90 ? 10.613 9.335 2.714 1.00 93.75 90 LEU A N 1
ATOM 732 C CA . LEU A 1 90 ? 11.164 7.981 2.748 1.00 93.75 90 LEU A CA 1
ATOM 733 C C . LEU A 1 90 ? 12.470 7.878 1.951 1.00 93.75 90 LEU A C 1
ATOM 735 O O . LEU A 1 90 ? 13.443 7.289 2.435 1.00 93.75 90 LEU A O 1
ATOM 739 N N . ARG A 1 91 ? 12.538 8.502 0.766 1.00 93.00 91 ARG A N 1
ATOM 740 C CA . ARG A 1 91 ? 13.756 8.563 -0.054 1.00 93.00 91 ARG A CA 1
ATOM 741 C C . ARG A 1 91 ? 14.877 9.284 0.675 1.00 93.00 91 ARG A C 1
ATOM 743 O O . ARG A 1 91 ? 16.007 8.806 0.629 1.00 93.00 91 ARG A O 1
ATOM 750 N N . ARG A 1 92 ? 14.584 10.404 1.343 1.00 94.44 92 ARG A N 1
ATOM 751 C CA . ARG A 1 92 ? 15.566 11.203 2.088 1.00 94.44 92 ARG A CA 1
ATOM 752 C C . ARG A 1 92 ? 16.073 10.459 3.322 1.00 94.44 92 ARG A C 1
ATOM 754 O O . ARG A 1 92 ? 17.281 10.313 3.487 1.00 94.44 92 ARG A O 1
ATOM 761 N N . LYS A 1 93 ? 15.161 9.946 4.154 1.00 95.75 93 LYS A N 1
ATOM 762 C CA . LYS A 1 93 ? 15.495 9.328 5.446 1.00 95.75 93 LYS A CA 1
ATOM 763 C C . LYS A 1 93 ? 16.106 7.932 5.308 1.00 95.75 93 LYS A C 1
ATOM 765 O O . LYS A 1 93 ? 17.041 7.598 6.028 1.00 95.75 93 LYS A O 1
ATOM 770 N N . TYR A 1 94 ? 15.611 7.122 4.372 1.00 96.06 94 TYR A N 1
ATOM 771 C CA . TYR A 1 94 ? 15.962 5.701 4.274 1.00 96.06 94 TYR A CA 1
ATOM 772 C C . TYR A 1 94 ? 16.697 5.332 2.982 1.00 96.06 94 TYR A C 1
ATOM 774 O O . TYR A 1 94 ? 16.824 4.149 2.672 1.00 96.06 94 TYR A O 1
ATOM 782 N N . ARG A 1 95 ? 17.237 6.312 2.239 1.00 93.12 95 ARG A N 1
ATOM 783 C CA . ARG A 1 95 ? 17.849 6.144 0.902 1.00 93.12 95 ARG A CA 1
ATOM 784 C C . ARG A 1 95 ? 18.664 4.861 0.722 1.00 93.12 95 ARG A C 1
ATOM 786 O O . ARG A 1 95 ? 18.510 4.166 -0.282 1.00 93.12 95 ARG A O 1
ATOM 793 N N . ASN A 1 96 ? 19.561 4.582 1.668 1.00 93.75 96 ASN A N 1
ATOM 794 C CA . ASN A 1 96 ? 20.516 3.475 1.611 1.00 93.75 96 ASN A CA 1
ATOM 795 C C . ASN A 1 96 ? 20.103 2.241 2.426 1.00 93.75 96 ASN A C 1
ATOM 797 O O . ASN A 1 96 ? 20.801 1.228 2.350 1.00 93.75 96 ASN A O 1
ATOM 801 N N . GLN A 1 97 ? 18.988 2.306 3.155 1.00 96.69 97 GLN A N 1
ATOM 802 C CA . GLN A 1 97 ? 18.475 1.196 3.953 1.00 96.69 97 GLN A CA 1
ATOM 803 C C . GLN A 1 97 ? 17.783 0.169 3.065 1.00 96.69 97 GLN A C 1
ATOM 805 O O . GLN A 1 97 ? 17.072 0.528 2.123 1.00 96.69 97 GLN A O 1
ATOM 810 N N . LYS A 1 98 ? 18.033 -1.114 3.342 1.00 93.44 98 LYS A N 1
ATOM 811 C CA . LYS A 1 98 ? 17.530 -2.233 2.544 1.00 93.44 98 LYS A CA 1
ATOM 812 C C . LYS A 1 98 ? 16.203 -2.745 3.111 1.00 93.44 98 LYS A C 1
ATOM 814 O O . LYS A 1 98 ? 16.174 -3.207 4.245 1.00 93.44 98 LYS A O 1
ATOM 819 N N . PHE A 1 99 ? 15.156 -2.750 2.293 1.00 94.56 99 PHE A N 1
ATOM 820 C CA . PHE A 1 99 ? 13.842 -3.314 2.619 1.00 94.56 99 PHE A CA 1
ATOM 821 C C . PHE A 1 99 ? 13.628 -4.627 1.867 1.00 94.56 99 PHE A C 1
ATOM 823 O O . PHE A 1 99 ? 14.132 -4.777 0.748 1.00 94.56 99 PHE A O 1
ATOM 830 N N . LYS A 1 100 ? 12.918 -5.578 2.486 1.00 93.56 100 LYS A N 1
ATOM 831 C CA . LYS A 1 100 ? 12.511 -6.840 1.849 1.00 93.56 100 LYS A CA 1
ATOM 832 C C . LYS A 1 100 ? 11.516 -6.534 0.729 1.00 93.56 100 LYS A C 1
ATOM 834 O O . LYS A 1 100 ? 10.657 -5.677 0.894 1.00 93.56 100 LYS A O 1
ATOM 839 N N . ARG A 1 101 ? 11.667 -7.199 -0.416 1.00 86.62 101 ARG A N 1
ATOM 840 C CA . ARG A 1 101 ? 10.787 -7.036 -1.589 1.00 86.62 101 ARG A CA 1
ATOM 841 C C . ARG A 1 101 ? 10.298 -8.359 -2.176 1.00 86.62 101 ARG A C 1
ATOM 843 O O . ARG A 1 101 ? 9.592 -8.346 -3.171 1.00 86.62 101 ARG A O 1
ATOM 850 N N . GLY A 1 102 ? 10.717 -9.472 -1.587 1.00 87.00 102 GLY A N 1
ATOM 851 C CA . GLY A 1 102 ? 10.373 -10.821 -2.002 1.00 87.00 102 GLY A CA 1
ATOM 852 C C . GLY A 1 102 ? 11.260 -11.833 -1.289 1.00 87.00 102 GLY A C 1
ATOM 853 O O . GLY A 1 102 ? 12.074 -11.472 -0.426 1.00 87.00 102 GLY A O 1
ATOM 854 N N . GLU A 1 103 ? 11.108 -13.081 -1.687 1.00 89.06 103 GLU A N 1
ATOM 855 C CA . GLU A 1 103 ? 11.942 -14.215 -1.301 1.00 89.06 103 GLU A CA 1
ATOM 856 C C . GLU A 1 103 ? 12.457 -14.870 -2.580 1.00 89.06 103 GLU A C 1
ATOM 858 O O . GLU A 1 103 ? 11.835 -14.720 -3.633 1.00 89.06 103 GLU A O 1
ATOM 863 N N . ASP A 1 104 ? 13.623 -15.505 -2.520 1.00 82.44 104 ASP A N 1
ATOM 864 C CA . ASP A 1 104 ? 14.083 -16.364 -3.611 1.00 82.44 104 ASP A CA 1
ATOM 865 C C . ASP A 1 104 ? 13.539 -17.796 -3.459 1.00 82.44 104 ASP A C 1
ATOM 867 O O . ASP A 1 104 ? 12.776 -18.089 -2.537 1.00 82.44 104 ASP A O 1
ATOM 871 N N . LYS A 1 105 ? 13.917 -18.695 -4.381 1.00 80.88 105 LYS A N 1
ATOM 872 C CA . LYS A 1 105 ? 13.466 -20.101 -4.385 1.00 80.88 105 LYS A CA 1
ATOM 873 C C . LYS A 1 105 ? 13.774 -20.853 -3.092 1.00 80.88 105 LYS A C 1
ATOM 875 O O . LYS A 1 105 ? 13.068 -21.802 -2.773 1.00 80.88 105 LYS A O 1
ATOM 880 N N . ASP A 1 106 ? 14.818 -20.436 -2.387 1.00 85.88 106 ASP A N 1
ATOM 881 C CA . ASP A 1 106 ? 15.316 -21.100 -1.187 1.00 85.88 106 ASP A CA 1
ATOM 882 C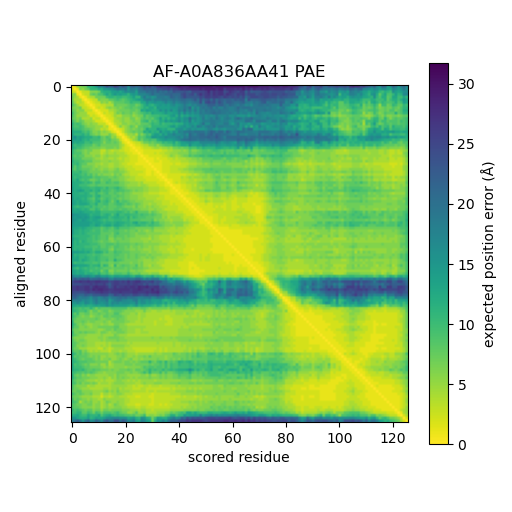 C . ASP A 1 106 ? 14.779 -20.421 0.092 1.00 85.88 106 ASP A C 1
ATOM 884 O O . ASP A 1 106 ? 15.183 -20.759 1.204 1.00 85.88 106 ASP A O 1
ATOM 888 N N . GLY A 1 107 ? 13.860 -19.454 -0.053 1.00 86.25 107 GLY A N 1
ATOM 889 C CA . GLY A 1 107 ? 13.226 -18.732 1.051 1.00 86.25 107 GLY A CA 1
ATOM 890 C C . GLY A 1 107 ? 14.066 -17.584 1.620 1.00 86.25 107 GLY A C 1
ATOM 891 O O . GLY A 1 107 ? 13.687 -16.968 2.623 1.00 86.25 107 GLY A O 1
ATOM 892 N N . TYR A 1 108 ? 15.204 -17.233 1.008 1.00 86.81 108 TYR A N 1
ATOM 893 C CA . TYR A 1 108 ? 16.016 -16.128 1.505 1.00 86.81 108 TYR A CA 1
ATOM 894 C C . TYR A 1 108 ? 15.396 -14.779 1.158 1.00 86.81 108 TYR A C 1
ATOM 896 O O . TYR A 1 108 ? 14.966 -14.488 0.041 1.00 86.81 108 TYR A O 1
ATOM 904 N N . SER A 1 109 ? 15.415 -13.886 2.148 1.00 88.50 109 SER A N 1
ATOM 905 C CA . SER A 1 109 ? 14.876 -12.540 1.993 1.00 88.50 109 SER A CA 1
ATOM 906 C C . SER A 1 109 ? 15.666 -11.723 0.979 1.00 88.50 109 SER A C 1
ATOM 908 O O . SER A 1 109 ? 16.794 -11.279 1.221 1.00 88.50 109 SER A O 1
ATOM 910 N N . MET A 1 110 ? 14.994 -11.386 -0.110 1.00 86.44 110 MET A N 1
ATOM 911 C CA . MET A 1 110 ? 15.510 -10.497 -1.126 1.00 86.44 110 MET A CA 1
ATOM 912 C C . MET A 1 110 ? 15.279 -9.043 -0.748 1.00 86.44 110 MET A C 1
ATOM 914 O O . MET A 1 110 ? 14.144 -8.575 -0.628 1.00 86.44 110 MET A O 1
ATOM 918 N N . LYS A 1 111 ? 16.371 -8.292 -0.580 1.00 90.06 111 LYS A N 1
ATOM 919 C CA . LYS A 1 111 ? 16.319 -6.903 -0.107 1.00 90.06 111 LYS A CA 1
ATOM 920 C C . LYS A 1 111 ? 16.875 -5.908 -1.123 1.00 90.06 111 LYS A C 1
ATOM 922 O O . LYS A 1 111 ? 17.812 -6.210 -1.860 1.00 90.06 111 LYS A O 1
ATOM 927 N N . MET A 1 112 ? 16.364 -4.676 -1.121 1.00 88.94 112 MET A N 1
ATOM 928 C CA . MET A 1 112 ? 16.940 -3.572 -1.899 1.00 88.94 112 MET A CA 1
ATOM 929 C C . MET A 1 112 ? 16.855 -2.237 -1.167 1.00 88.94 112 MET A C 1
ATOM 931 O O . MET A 1 112 ? 15.955 -2.006 -0.369 1.00 88.94 112 MET A O 1
ATOM 935 N N . LYS A 1 113 ? 17.804 -1.347 -1.473 1.00 93.44 113 LYS A N 1
ATOM 936 C CA . LYS A 1 113 ? 17.825 0.036 -0.994 1.00 93.44 113 LYS A CA 1
ATOM 937 C C . LYS A 1 113 ? 16.543 0.793 -1.367 1.00 93.44 113 LYS A C 1
ATOM 939 O O . LYS A 1 113 ? 16.169 0.774 -2.540 1.00 93.44 113 LYS A O 1
ATOM 944 N N . MET A 1 114 ? 15.958 1.529 -0.418 1.00 94.12 114 MET A N 1
ATOM 945 C CA . MET A 1 114 ? 14.751 2.345 -0.635 1.00 94.12 114 MET A CA 1
ATOM 946 C C . MET A 1 114 ? 14.907 3.331 -1.799 1.00 94.12 114 MET A C 1
ATOM 948 O O . MET A 1 114 ? 14.028 3.438 -2.646 1.00 94.12 114 MET A O 1
ATOM 952 N N . GLY A 1 115 ? 16.063 3.994 -1.920 1.00 92.06 115 GLY A N 1
ATOM 953 C CA . GLY A 1 115 ? 16.296 4.940 -3.016 1.00 92.06 115 GLY A CA 1
ATOM 954 C C . GLY A 1 115 ? 16.220 4.293 -4.403 1.00 92.06 115 GLY A C 1
ATOM 955 O O . GLY A 1 115 ? 15.719 4.904 -5.337 1.00 92.06 115 GLY A O 1
ATOM 956 N N . CYS A 1 116 ? 16.662 3.039 -4.538 1.00 88.19 116 CYS A N 1
ATOM 957 C CA . CYS A 1 116 ? 16.506 2.296 -5.788 1.00 88.19 116 CYS A CA 1
ATOM 958 C C . CYS A 1 116 ? 15.054 1.830 -6.005 1.00 88.19 116 CYS A C 1
ATOM 960 O O . CYS A 1 116 ? 14.685 1.544 -7.139 1.00 88.19 116 CYS A O 1
ATOM 962 N N . TYR A 1 117 ? 14.260 1.681 -4.936 1.00 90.69 117 TYR A N 1
ATOM 963 C CA . TYR A 1 117 ? 12.884 1.177 -5.002 1.00 90.69 117 TYR A CA 1
ATOM 964 C C . TYR A 1 117 ? 11.965 2.255 -5.536 1.00 90.69 117 TYR A C 1
ATOM 966 O O . TYR A 1 117 ? 11.237 2.012 -6.486 1.00 90.69 117 TYR A O 1
ATOM 974 N N . ILE A 1 118 ? 12.118 3.461 -5.002 1.00 92.00 118 ILE A N 1
ATOM 975 C CA . ILE A 1 118 ? 11.378 4.640 -5.439 1.00 92.00 118 ILE A CA 1
ATOM 976 C C . ILE A 1 118 ? 11.710 4.975 -6.901 1.00 92.00 118 ILE A C 1
ATOM 978 O O . ILE A 1 118 ? 10.818 5.174 -7.715 1.00 92.00 118 ILE A O 1
ATOM 982 N N . GLU A 1 119 ? 12.987 4.913 -7.292 1.00 89.50 119 GLU A N 1
ATOM 983 C CA . GLU A 1 119 ? 13.365 5.089 -8.705 1.00 89.50 119 GLU A CA 1
ATOM 984 C C . GLU A 1 119 ? 12.778 3.995 -9.616 1.00 89.50 119 GLU A C 1
ATOM 986 O O . GLU A 1 119 ? 12.490 4.246 -10.785 1.00 89.50 1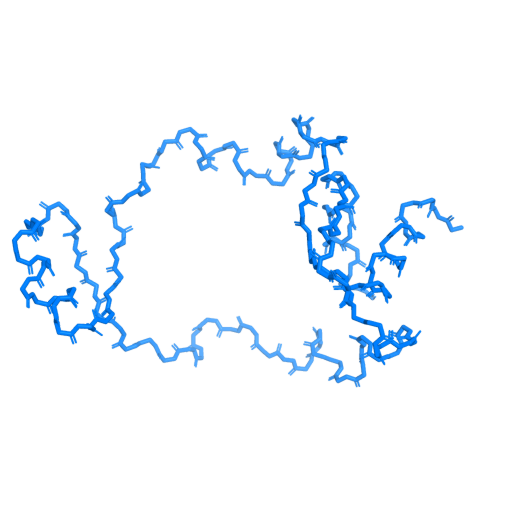19 GLU A O 1
ATOM 991 N N . TYR A 1 120 ? 12.608 2.772 -9.107 1.00 87.62 120 TYR A N 1
ATOM 992 C CA . TYR A 1 120 ? 11.961 1.691 -9.848 1.00 87.62 120 TYR A CA 1
ATOM 993 C C . TYR A 1 120 ? 10.463 1.957 -10.031 1.00 87.62 120 TYR A C 1
ATOM 995 O O . TYR A 1 120 ? 9.984 1.862 -11.159 1.00 87.62 120 TYR A O 1
ATOM 1003 N N . THR A 1 121 ? 9.742 2.337 -8.974 1.00 87.50 121 THR A N 1
ATOM 1004 C CA . THR A 1 121 ? 8.304 2.641 -9.055 1.00 87.50 121 THR A CA 1
ATOM 1005 C C . THR A 1 121 ? 8.029 3.815 -9.994 1.00 87.50 121 THR A C 1
ATOM 1007 O O . THR A 1 121 ? 7.151 3.717 -10.838 1.00 87.50 121 THR A O 1
ATOM 1010 N N . GLU A 1 122 ? 8.846 4.872 -9.945 1.00 88.12 122 GLU A N 1
ATOM 1011 C CA . GLU A 1 122 ? 8.699 6.052 -10.816 1.00 88.12 122 GLU A CA 1
ATOM 1012 C C . GLU A 1 122 ? 8.999 5.759 -12.299 1.00 88.12 122 GLU A C 1
ATOM 1014 O O . GLU A 1 122 ? 8.494 6.447 -13.181 1.00 88.12 122 GLU A O 1
ATOM 1019 N N . SER A 1 123 ? 9.842 4.762 -12.601 1.00 84.25 123 SER A N 1
ATOM 1020 C CA . SER A 1 123 ? 10.325 4.508 -13.970 1.00 84.25 123 SER A CA 1
ATOM 1021 C C . SER A 1 123 ? 9.719 3.291 -14.664 1.00 84.25 123 SER A C 1
ATOM 1023 O O . SER A 1 123 ? 10.046 3.061 -15.825 1.00 84.25 123 SER A O 1
ATOM 1025 N N . THR A 1 124 ? 8.865 2.524 -13.983 1.00 75.75 124 THR A N 1
ATOM 1026 C CA . THR A 1 124 ? 8.220 1.321 -14.549 1.00 75.75 124 THR A CA 1
ATOM 1027 C C . THR A 1 124 ? 6.947 1.651 -15.350 1.00 75.75 124 THR A C 1
ATOM 1029 O O . THR A 1 124 ? 6.358 0.764 -15.947 1.00 75.75 124 THR A O 1
ATOM 1032 N N . HIS A 1 125 ? 6.566 2.930 -15.435 1.00 57.38 125 HIS A N 1
ATOM 1033 C CA . HIS A 1 125 ? 5.426 3.439 -16.214 1.00 57.38 125 HIS A CA 1
ATOM 1034 C C . HIS A 1 125 ? 5.751 3.765 -17.692 1.00 57.38 125 HIS A C 1
ATOM 1036 O O . HIS A 1 125 ? 5.069 4.588 -18.294 1.00 57.38 125 HIS A O 1
ATOM 1042 N N . LYS A 1 126 ? 6.830 3.215 -18.266 1.00 43.66 126 LYS A N 1
ATOM 1043 C CA . LYS A 1 126 ? 7.243 3.465 -19.660 1.00 43.66 126 LYS A CA 1
ATOM 1044 C C . LYS A 1 126 ? 7.707 2.198 -20.350 1.00 43.66 126 LYS A C 1
ATOM 1046 O O . LYS A 1 126 ? 8.446 1.427 -19.693 1.00 43.66 126 LYS A O 1
#

Secondary structure (DSSP, 8-state):
--HHHHHHHHHHHHHSTT--STTTTTTT-HHHHS---GGG------B--GGG--HHHHIIIIITTT---B-SSSS--SSHHHHH-SHHHHHHHHTT-EEEEEE-TT--EEEEEHHHHHHHHHHS--

Organism: Ovis aries (NCBI:txid9940)